Protein AF-A0A8S3TGJ4-F1 (afdb_monomer_lite)

Foldseek 3Di:
DDDDDDDDDDDDDDDDDPDDPVVVDDQAQEEEEDQLDPAEDPDDDPSHDYDYDPDDPVCPPPCPSVVVCVVVVGHYHYYPCLVVQLVVVCVVPVDSVCSNPVSDDDDDDPPPDDDDDDDDDDDDDDDDDDDDDDDDDDDDDDDDDDDDDDDDDDDDDDDDDDDPPPD

Secondary structure (DSSP, 8-state):
------PPP--------SS-HHHHS-GGGEEEE-TT-SSB-----TTSEEEE-----TT-STTHHHHHHHHTT-EEEB--HHHHHHHHHHHHH--HHHHHHHHS------------------------------------------------------------TT-

InterPro domains:
  IPR007356 tRNA (guanine(9)-N1)-methyltransferase, eukaryotic [PF27710] (14-109)
  IPR007356 tRNA (guanine(9)-N1)-methyltransferase, eukaryotic [PTHR13563] (11-136)
  IPR028564 tRNA methyltransferase TRM10-type domain [PS51675] (1-111)
  IPR038459 tRNA methyltransferase TRM10-type domain superfamily [G3DSA:3.40.1280.30] (2-108)

Radius of gyration: 30.1 Å; chains: 1; bounding box: 55×85×72 Å

Structure (mmCIF, N/CA/C/O backbone):
data_AF-A0A8S3TGJ4-F1
#
_entry.id   AF-A0A8S3TGJ4-F1
#
loop_
_atom_site.group_PDB
_atom_site.id
_atom_site.type_symbol
_atom_site.label_atom_id
_atom_site.label_alt_id
_atom_site.label_comp_id
_atom_site.label_asym_id
_atom_site.label_entity_id
_atom_site.label_seq_id
_atom_site.pdbx_PDB_ins_code
_atom_site.Cartn_x
_atom_site.Cartn_y
_atom_site.Cartn_z
_atom_site.occupancy
_atom_site.B_iso_or_equiv
_atom_site.auth_seq_id
_atom_site.auth_comp_id
_atom_site.auth_asym_id
_atom_site.auth_atom_id
_atom_site.pdbx_PDB_model_num
ATOM 1 N N . MET A 1 1 ? -15.922 10.538 -42.246 1.00 45.00 1 MET A N 1
ATOM 2 C CA . MET A 1 1 ? -14.935 10.759 -41.163 1.00 45.00 1 MET A CA 1
ATOM 3 C C . MET A 1 1 ? -15.402 9.984 -39.937 1.00 45.00 1 MET A C 1
ATOM 5 O O . MET A 1 1 ? -16.611 9.961 -39.729 1.00 45.00 1 MET A O 1
ATOM 9 N N . PRO A 1 2 ? -14.517 9.325 -39.171 1.00 43.41 2 PRO A N 1
ATOM 10 C CA . PRO A 1 2 ? -14.906 8.642 -37.937 1.00 43.41 2 PRO A CA 1
ATOM 11 C C . PRO A 1 2 ? -15.253 9.658 -36.839 1.00 43.41 2 PRO A C 1
ATOM 13 O O . PRO A 1 2 ? -14.596 10.691 -36.718 1.00 43.41 2 PRO A O 1
ATOM 16 N N . ALA A 1 3 ? -16.278 9.368 -36.036 1.00 56.47 3 ALA A N 1
ATOM 17 C CA . ALA A 1 3 ? -16.656 10.209 -34.904 1.00 56.47 3 ALA A CA 1
ATOM 18 C C . ALA A 1 3 ? -15.794 9.876 -33.675 1.00 56.47 3 ALA A C 1
ATOM 20 O O . ALA A 1 3 ? -15.756 8.731 -33.227 1.00 56.47 3 ALA A O 1
ATOM 21 N N . PHE A 1 4 ? -15.121 10.880 -33.109 1.00 56.12 4 PHE A N 1
ATOM 22 C CA . 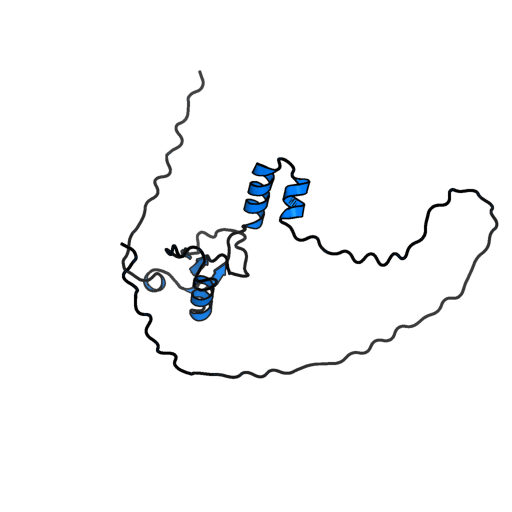PHE A 1 4 ? -14.356 10.720 -31.872 1.00 56.12 4 PHE A CA 1
ATOM 23 C C . PHE A 1 4 ? -15.314 10.632 -30.676 1.00 56.12 4 PHE A C 1
ATOM 25 O O . PHE A 1 4 ? -15.869 11.641 -30.235 1.00 56.12 4 PHE A O 1
ATOM 32 N N . SER A 1 5 ? -15.523 9.424 -30.149 1.00 61.59 5 SER A N 1
ATOM 33 C CA . SER A 1 5 ? -16.320 9.237 -28.935 1.00 61.59 5 SER A CA 1
ATOM 34 C C . SER A 1 5 ? -15.561 9.790 -27.726 1.00 61.59 5 SER A C 1
ATOM 36 O O . SER A 1 5 ? -14.469 9.321 -27.395 1.00 61.59 5 SER A O 1
ATOM 38 N N . LYS A 1 6 ? -16.123 10.809 -27.067 1.00 59.69 6 LYS A N 1
ATOM 39 C CA . LYS A 1 6 ? -15.558 11.370 -25.835 1.00 59.69 6 LYS A CA 1
ATOM 40 C C . LYS A 1 6 ? -15.698 10.340 -24.713 1.00 59.69 6 LYS A C 1
ATOM 42 O O . LYS A 1 6 ? -16.800 10.133 -24.209 1.00 59.69 6 LYS A O 1
ATOM 47 N N . LYS A 1 7 ? -14.584 9.727 -24.292 1.00 65.44 7 LYS A N 1
ATOM 48 C CA . LYS A 1 7 ? -14.545 8.948 -23.045 1.00 65.44 7 LYS A CA 1
ATOM 49 C C . LYS A 1 7 ? -15.033 9.839 -21.896 1.00 65.44 7 LYS A C 1
ATOM 51 O O . LYS A 1 7 ? -14.573 10.972 -21.756 1.00 65.44 7 LYS A O 1
ATOM 56 N N . LYS A 1 8 ? -15.979 9.334 -21.101 1.00 64.81 8 LYS A N 1
ATOM 57 C CA . LYS A 1 8 ? -16.495 10.024 -19.913 1.00 64.81 8 LYS A CA 1
ATOM 58 C C . LYS A 1 8 ? -15.338 10.182 -18.920 1.00 64.81 8 LYS A C 1
ATOM 60 O O . LYS A 1 8 ? -14.720 9.185 -18.561 1.00 64.81 8 LYS A O 1
ATOM 65 N N . GLY A 1 9 ? -15.020 11.418 -18.538 1.00 61.91 9 GLY A N 1
ATOM 66 C CA . GLY A 1 9 ? -13.944 11.692 -17.585 1.00 61.91 9 GLY A CA 1
ATOM 67 C C . GLY A 1 9 ? -14.236 11.043 -16.233 1.00 61.91 9 GLY A C 1
ATOM 68 O O . GLY A 1 9 ? -15.380 11.066 -15.773 1.00 61.91 9 GLY A O 1
ATOM 69 N N . MET A 1 10 ? -13.213 10.454 -15.616 1.00 60.06 10 MET A N 1
ATOM 70 C CA . MET A 1 10 ? -13.337 9.807 -14.313 1.00 60.06 10 MET A CA 1
ATOM 71 C C . MET A 1 10 ? -13.352 10.895 -13.236 1.00 60.06 10 MET A C 1
ATOM 73 O O . MET A 1 10 ? -12.330 11.508 -12.942 1.00 60.06 10 MET A O 1
ATOM 77 N N . SER A 1 11 ? -14.542 11.197 -12.718 1.00 67.56 11 SER A N 1
ATOM 78 C CA . SER A 1 11 ? -14.737 12.206 -11.678 1.00 67.56 11 SER A CA 1
ATOM 79 C C . SER A 1 11 ? -14.378 11.602 -10.325 1.00 67.56 11 SER A C 1
ATOM 81 O O . SER A 1 11 ? -15.226 10.976 -9.694 1.00 67.56 11 SER A O 1
ATOM 83 N N . MET A 1 12 ? -13.128 11.770 -9.897 1.00 70.81 12 MET A N 1
ATOM 84 C CA . MET A 1 12 ? -12.688 11.361 -8.564 1.00 70.81 12 MET A CA 1
ATOM 85 C C . MET A 1 12 ? -13.388 12.229 -7.511 1.00 70.81 12 MET A C 1
ATOM 87 O O . MET A 1 12 ? -13.122 13.424 -7.407 1.00 70.81 12 MET A O 1
ATOM 91 N N . VAL A 1 13 ? -14.314 11.628 -6.764 1.00 88.00 13 VAL A N 1
ATOM 92 C CA . VAL A 1 13 ? -14.874 12.227 -5.548 1.00 88.00 13 VAL A CA 1
ATOM 93 C C . VAL A 1 13 ? -13.881 11.962 -4.422 1.00 88.00 13 VAL A C 1
ATOM 95 O O . VAL A 1 13 ? -13.421 10.834 -4.269 1.00 88.00 13 VAL A O 1
ATOM 98 N N . VAL A 1 14 ? -13.539 13.000 -3.662 1.00 90.88 14 VAL A N 1
ATOM 99 C CA . VAL A 1 14 ? -12.647 12.908 -2.502 1.00 90.88 14 VAL A CA 1
ATOM 100 C C . VAL A 1 14 ? -13.437 13.338 -1.277 1.00 90.88 14 VAL A C 1
ATOM 102 O O . VAL A 1 14 ? -14.017 14.423 -1.272 1.00 90.88 14 VAL A O 1
ATOM 105 N N . ASN A 1 15 ? -13.456 12.481 -0.261 1.00 91.69 15 ASN A N 1
ATOM 106 C CA . ASN A 1 15 ? -14.026 12.782 1.045 1.00 91.69 15 ASN A CA 1
ATOM 107 C C . ASN A 1 15 ? -12.884 13.139 2.002 1.00 91.69 15 ASN A C 1
ATOM 109 O O . ASN A 1 15 ? -1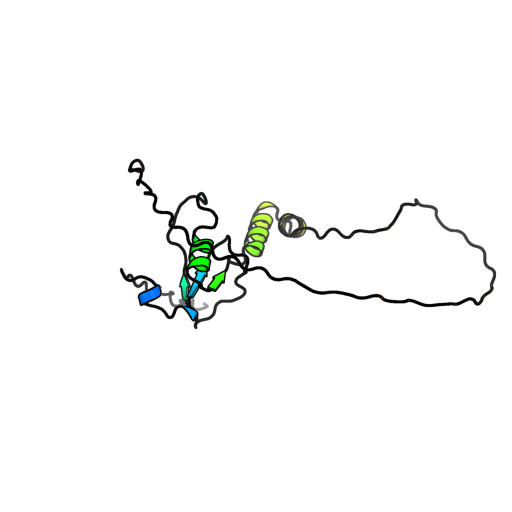1.812 12.539 1.933 1.00 91.69 15 ASN A O 1
ATOM 113 N N . PHE A 1 16 ? -13.125 14.098 2.889 1.00 94.56 16 PHE A N 1
ATOM 114 C CA . PHE A 1 16 ? -12.206 14.488 3.955 1.00 94.56 16 PHE A CA 1
ATOM 115 C C . PHE A 1 16 ? -12.932 14.308 5.289 1.00 94.56 16 PHE A C 1
ATOM 117 O O . PHE A 1 16 ? -14.105 14.669 5.392 1.00 94.56 16 PHE A O 1
ATOM 124 N N . THR A 1 17 ? -12.247 13.750 6.282 1.00 93.94 17 THR A N 1
ATOM 125 C CA . THR A 1 17 ? -12.753 13.547 7.644 1.00 93.94 17 THR A CA 1
ATOM 126 C C . THR A 1 17 ? -11.639 13.831 8.651 1.00 93.94 17 THR A C 1
ATOM 128 O O . THR A 1 17 ? -10.462 13.806 8.289 1.00 93.94 17 THR A O 1
ATOM 131 N N . GLU A 1 18 ? -12.021 14.131 9.890 1.00 95.44 18 GLU A N 1
ATOM 132 C CA . GLU A 1 18 ? -11.114 14.266 11.041 1.00 95.44 18 GLU A CA 1
ATOM 133 C C . GLU A 1 18 ? -11.114 12.997 11.921 1.00 95.44 18 GLU A C 1
ATOM 135 O O . GLU A 1 18 ? -10.282 12.885 12.818 1.00 95.44 18 GLU A O 1
ATOM 140 N N . ASN A 1 19 ? -12.020 12.045 11.647 1.00 94.44 19 ASN A N 1
ATOM 141 C CA . ASN A 1 19 ? -12.125 10.748 12.327 1.00 94.44 19 ASN A CA 1
ATOM 142 C C . ASN A 1 19 ? -10.888 9.872 12.061 1.00 94.44 19 ASN A C 1
ATOM 144 O O . ASN A 1 19 ? -10.284 9.947 10.983 1.00 94.44 19 ASN A O 1
ATOM 148 N N . ASP A 1 20 ? -10.571 8.966 12.988 1.00 91.81 20 ASP A N 1
ATOM 149 C CA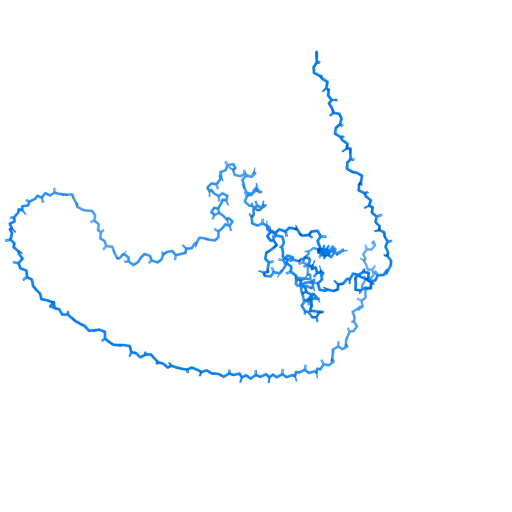 . ASP A 1 20 ? -9.607 7.893 12.715 1.00 91.81 20 ASP A CA 1
ATOM 150 C C . ASP A 1 20 ? -10.233 6.838 11.772 1.00 91.81 20 ASP A C 1
ATOM 152 O O . ASP A 1 20 ? -11.445 6.606 11.769 1.00 91.81 20 ASP A O 1
ATOM 156 N N . TYR A 1 21 ? -9.417 6.155 10.966 1.00 92.00 21 TYR A N 1
ATOM 157 C CA . TYR A 1 21 ? -9.883 5.077 10.089 1.00 92.00 21 TYR A CA 1
ATOM 158 C C . TYR A 1 21 ? -10.454 3.880 10.873 1.00 92.00 21 TYR A C 1
ATOM 160 O O . TYR A 1 21 ? -11.300 3.165 10.336 1.00 92.00 21 TYR A O 1
ATOM 168 N N . HIS A 1 22 ? -10.068 3.696 12.144 1.00 88.44 22 HIS A N 1
ATOM 169 C CA . HIS A 1 22 ? -10.699 2.733 13.065 1.00 88.44 22 HIS A CA 1
ATOM 170 C C . HIS A 1 22 ? -12.135 3.101 13.478 1.00 88.44 22 HIS A C 1
ATOM 172 O O . HIS A 1 22 ? -12.860 2.236 13.967 1.00 88.44 22 HIS A O 1
ATOM 178 N N . GLU A 1 23 ? -12.552 4.360 13.319 1.00 91.75 23 GLU A N 1
ATOM 179 C CA . GLU A 1 23 ? -13.908 4.827 13.658 1.00 91.75 23 GLU A CA 1
ATOM 180 C C . GLU A 1 23 ? -14.862 4.762 12.452 1.00 91.75 23 GLU A C 1
ATOM 182 O O . GLU A 1 23 ? -16.073 4.627 12.625 1.00 91.75 23 GLU A O 1
ATOM 187 N N . GLU A 1 24 ? -14.315 4.832 11.235 1.00 93.62 24 GLU A N 1
ATOM 188 C CA . GLU A 1 24 ? -15.067 4.878 9.973 1.00 93.62 24 GLU A CA 1
ATOM 189 C C . GLU A 1 24 ? -15.204 3.494 9.293 1.00 93.62 24 GLU A C 1
ATOM 191 O O . GLU A 1 24 ? -16.141 3.278 8.521 1.00 93.62 24 GLU A O 1
ATOM 196 N N . PHE A 1 25 ? -14.296 2.541 9.563 1.00 95.31 25 PHE A N 1
ATOM 197 C CA . PHE A 1 25 ? -14.212 1.264 8.836 1.00 95.31 25 PHE A CA 1
ATOM 198 C C . PHE A 1 25 ? -14.072 0.028 9.740 1.00 95.31 25 PHE A C 1
ATOM 200 O O . PHE A 1 25 ? -13.375 0.044 10.753 1.00 95.31 25 PHE A O 1
ATOM 207 N N . ASP A 1 26 ? -14.675 -1.096 9.326 1.00 95.25 26 ASP A N 1
ATOM 208 C CA . ASP A 1 26 ? -14.500 -2.386 10.006 1.00 95.25 26 ASP A CA 1
ATOM 209 C C . ASP A 1 26 ? -13.032 -2.834 9.927 1.00 95.25 26 ASP A C 1
ATOM 211 O O . ASP A 1 26 ? -12.543 -3.176 8.847 1.00 95.25 26 ASP A O 1
ATOM 215 N N . LYS A 1 27 ? -12.349 -2.901 11.074 1.00 94.12 27 LYS A N 1
ATOM 216 C CA . LYS A 1 27 ? -10.927 -3.268 11.193 1.00 94.12 27 LYS A CA 1
ATOM 217 C C . LYS A 1 27 ? -10.521 -4.508 10.381 1.00 94.12 27 LYS A C 1
ATOM 219 O O . LYS A 1 27 ? -9.468 -4.506 9.751 1.00 94.12 27 LYS A O 1
ATOM 224 N N . ASP A 1 28 ? -11.359 -5.544 10.359 1.00 95.56 28 ASP A N 1
ATOM 225 C CA . ASP A 1 28 ? -11.074 -6.810 9.666 1.00 95.56 28 ASP A CA 1
ATOM 226 C C . ASP A 1 28 ? -10.999 -6.666 8.129 1.00 95.56 28 ASP A C 1
ATOM 228 O O . ASP A 1 28 ? -10.444 -7.533 7.456 1.00 95.56 28 ASP A O 1
ATOM 232 N N . LYS A 1 29 ? -11.518 -5.562 7.568 1.00 96.50 29 LYS A N 1
ATOM 233 C CA . LYS A 1 29 ? -11.422 -5.199 6.140 1.00 96.50 29 LYS A CA 1
ATOM 234 C C . LYS A 1 29 ? -10.226 -4.294 5.827 1.00 96.50 29 LYS A C 1
ATOM 236 O O . LYS A 1 29 ? -9.973 -4.017 4.653 1.00 96.50 29 LYS A O 1
ATOM 241 N N . ILE A 1 30 ? -9.524 -3.786 6.842 1.00 96.88 30 ILE A N 1
ATOM 242 C CA . ILE A 1 30 ? -8.451 -2.803 6.669 1.00 96.88 30 ILE A CA 1
ATOM 243 C C . ILE A 1 30 ? -7.154 -3.504 6.261 1.00 96.88 30 ILE A C 1
ATOM 245 O O . ILE A 1 30 ? -6.660 -4.392 6.958 1.00 96.88 30 ILE A O 1
ATOM 249 N N . VAL A 1 31 ? -6.578 -3.057 5.143 1.00 97.31 31 VAL A N 1
ATOM 250 C CA . VAL A 1 31 ? -5.263 -3.474 4.648 1.00 97.31 31 VAL A CA 1
ATOM 251 C C . VAL A 1 31 ? -4.344 -2.256 4.618 1.00 97.31 31 VAL A C 1
ATOM 253 O O . VAL A 1 31 ? -4.489 -1.370 3.775 1.00 97.31 31 VAL A O 1
ATOM 256 N N . TYR A 1 32 ? -3.375 -2.205 5.530 1.00 96.94 32 TYR A N 1
ATOM 257 C CA . TYR A 1 32 ? -2.386 -1.131 5.558 1.00 96.94 32 TYR A CA 1
ATOM 258 C C . TYR A 1 32 ? -1.290 -1.388 4.515 1.00 96.94 32 TYR A C 1
ATOM 260 O O . TYR A 1 32 ? -0.597 -2.410 4.557 1.00 96.94 32 TYR A O 1
ATOM 268 N N . LEU A 1 33 ? -1.116 -0.459 3.575 1.00 95.94 33 LEU A N 1
ATOM 269 C CA . LEU A 1 33 ? -0.100 -0.553 2.532 1.00 95.94 33 LEU A CA 1
ATOM 270 C C . LEU A 1 33 ? 1.241 -0.004 3.033 1.00 95.94 33 LEU A C 1
ATOM 272 O O . LEU A 1 33 ? 1.357 1.165 3.405 1.00 95.94 33 LEU A O 1
ATOM 276 N N . SER A 1 34 ? 2.270 -0.852 3.043 1.00 94.25 34 SER A N 1
ATOM 277 C CA . SER A 1 34 ? 3.623 -0.500 3.486 1.00 94.25 34 SER A CA 1
ATOM 278 C C . SER A 1 34 ? 4.676 -1.307 2.727 1.00 94.25 34 SER A C 1
ATOM 280 O O . SER A 1 34 ? 4.588 -2.530 2.650 1.00 94.25 34 SER A O 1
ATOM 282 N N . GLY A 1 35 ? 5.694 -0.626 2.191 1.00 91.00 35 GLY A N 1
ATOM 283 C CA . GLY A 1 35 ? 6.783 -1.257 1.433 1.00 91.00 35 GLY A CA 1
ATOM 284 C C . GLY A 1 35 ? 7.681 -2.189 2.258 1.00 91.00 35 GLY A C 1
ATOM 285 O O . GLY A 1 35 ? 8.333 -3.053 1.687 1.00 91.00 35 GLY A O 1
ATOM 286 N N . ASP A 1 36 ? 7.682 -2.059 3.588 1.00 93.31 36 ASP A N 1
ATOM 287 C CA . ASP A 1 36 ? 8.420 -2.953 4.491 1.00 93.31 36 ASP A CA 1
ATOM 288 C C . ASP A 1 36 ? 7.659 -4.261 4.802 1.00 93.31 36 ASP A C 1
ATOM 290 O O . ASP A 1 36 ? 8.160 -5.108 5.540 1.00 93.31 36 ASP A O 1
ATOM 294 N N . SER A 1 37 ? 6.435 -4.434 4.285 1.00 95.75 37 SER A N 1
ATOM 295 C CA . SER A 1 37 ? 5.591 -5.594 4.587 1.00 95.75 37 SER A CA 1
ATOM 296 C C . SER A 1 37 ? 6.039 -6.860 3.835 1.00 95.75 37 SER A C 1
ATOM 298 O O . SER A 1 37 ? 6.250 -6.801 2.623 1.00 95.75 37 SER A O 1
ATOM 300 N N . PRO A 1 38 ? 6.120 -8.039 4.484 1.00 95.00 38 PRO A N 1
ATOM 301 C CA . PRO A 1 38 ? 6.523 -9.288 3.827 1.00 95.00 38 PRO A CA 1
ATOM 302 C C . PRO A 1 38 ? 5.445 -9.886 2.905 1.00 95.00 38 PRO A C 1
ATOM 304 O O . PRO A 1 38 ? 5.745 -10.794 2.132 1.00 95.00 38 PRO A O 1
ATOM 307 N N . ASN A 1 39 ? 4.201 -9.406 2.984 1.00 96.25 39 ASN A N 1
ATOM 308 C CA . ASN A 1 39 ? 3.092 -9.882 2.158 1.00 96.25 39 ASN A CA 1
ATOM 309 C C . ASN A 1 39 ? 3.010 -9.038 0.880 1.00 96.25 39 ASN A C 1
ATOM 311 O O . ASN A 1 39 ? 2.897 -7.818 0.979 1.00 96.25 39 ASN A O 1
ATOM 315 N N . VAL A 1 40 ? 2.997 -9.650 -0.304 1.00 94.81 40 VAL A N 1
ATOM 316 C CA . VAL A 1 40 ? 2.751 -8.927 -1.566 1.00 94.81 40 VAL A CA 1
ATOM 317 C C . VAL A 1 40 ? 1.248 -8.876 -1.845 1.00 94.81 40 VAL A C 1
ATOM 319 O O . VAL A 1 40 ? 0.555 -9.882 -1.707 1.00 94.81 40 VAL A O 1
ATOM 322 N N . LEU A 1 41 ? 0.738 -7.710 -2.241 1.00 94.50 41 LEU A N 1
ATOM 323 C CA . LEU A 1 41 ? -0.647 -7.536 -2.671 1.00 94.50 41 LEU A CA 1
ATOM 324 C C . LEU A 1 41 ? -0.828 -8.068 -4.102 1.00 94.50 41 LEU A C 1
ATOM 326 O O . LEU A 1 41 ? -0.356 -7.449 -5.055 1.00 94.50 41 LEU A O 1
ATOM 330 N N . GLU A 1 42 ? -1.504 -9.209 -4.246 1.00 91.00 42 GLU A N 1
ATOM 331 C CA . GLU A 1 42 ? -1.720 -9.856 -5.551 1.00 91.00 42 GLU A CA 1
ATOM 332 C C . GLU A 1 42 ? -2.873 -9.234 -6.362 1.00 91.00 42 GLU A C 1
ATOM 334 O O . GLU A 1 42 ? -2.763 -9.130 -7.583 1.00 91.00 42 GLU A O 1
ATOM 339 N N . ASP A 1 43 ? -3.957 -8.805 -5.704 1.00 91.81 43 ASP A N 1
ATOM 340 C CA . ASP A 1 43 ? -5.147 -8.217 -6.341 1.00 91.81 43 ASP A CA 1
ATOM 341 C C . ASP A 1 43 ? -5.864 -7.222 -5.400 1.00 91.81 43 ASP A C 1
ATOM 343 O O . ASP A 1 43 ? -5.600 -7.183 -4.193 1.00 91.81 43 ASP A O 1
ATOM 347 N N . LEU A 1 44 ? -6.776 -6.413 -5.948 1.00 92.69 44 LEU A N 1
ATOM 348 C CA . LEU A 1 44 ? -7.605 -5.452 -5.213 1.00 92.69 44 LEU A CA 1
ATOM 349 C C . LEU A 1 44 ? -9.046 -5.960 -5.076 1.00 92.69 44 LEU A C 1
ATOM 351 O O . LEU A 1 44 ? -9.690 -6.325 -6.056 1.00 92.69 44 LEU A O 1
ATOM 355 N N . SER A 1 45 ? -9.571 -5.933 -3.852 1.00 95.06 45 SER A N 1
ATOM 356 C CA . SER A 1 45 ? -10.936 -6.349 -3.521 1.00 95.06 45 SER A CA 1
ATOM 357 C C . SER A 1 45 ? -11.800 -5.141 -3.157 1.00 95.06 45 SER A C 1
ATOM 359 O O . SER A 1 45 ? -11.451 -4.386 -2.253 1.00 95.06 45 SER A O 1
ATOM 361 N N . ASP A 1 46 ? -12.956 -5.003 -3.812 1.00 94.81 46 ASP A N 1
ATOM 362 C CA . ASP A 1 46 ? -13.938 -3.937 -3.540 1.00 94.81 46 ASP A CA 1
ATOM 363 C C . ASP A 1 46 ? -14.530 -3.995 -2.109 1.00 94.81 46 ASP A C 1
ATOM 365 O O . ASP A 1 46 ? -15.111 -3.016 -1.644 1.00 94.81 46 ASP A O 1
ATOM 369 N N . ASP A 1 47 ? -14.376 -5.122 -1.400 1.00 96.12 47 ASP A N 1
ATOM 370 C CA . ASP A 1 47 ? -14.825 -5.312 -0.011 1.00 96.12 47 ASP A CA 1
ATOM 371 C C . ASP A 1 47 ? -13.792 -4.844 1.043 1.00 96.12 47 ASP A C 1
ATOM 373 O O . ASP A 1 47 ? -14.089 -4.868 2.240 1.00 96.12 47 ASP A O 1
ATOM 377 N N . HIS A 1 48 ? -12.583 -4.438 0.627 1.00 96.06 48 HIS A N 1
ATOM 378 C CA . HIS A 1 48 ? -11.469 -4.072 1.512 1.00 96.06 48 HIS A CA 1
ATOM 379 C C . HIS A 1 48 ? -11.153 -2.568 1.497 1.00 96.06 48 HIS A C 1
ATOM 381 O O . HIS A 1 48 ? -11.360 -1.865 0.509 1.00 96.06 48 HIS A O 1
ATOM 387 N N . VAL A 1 49 ? -10.591 -2.075 2.605 1.00 96.88 49 VAL A N 1
ATOM 388 C CA . VAL A 1 49 ? -10.198 -0.670 2.786 1.00 96.88 49 VAL A CA 1
ATOM 389 C C . VAL A 1 49 ? -8.675 -0.570 2.816 1.00 96.88 49 VAL A C 1
ATOM 391 O O . VAL A 1 49 ? -8.028 -0.996 3.771 1.00 96.88 49 VAL A O 1
ATOM 394 N N . TYR A 1 50 ? -8.097 0.002 1.762 1.00 96.56 50 TYR A N 1
ATOM 395 C CA . TYR A 1 50 ? -6.648 0.113 1.595 1.00 96.56 50 TYR A CA 1
ATOM 396 C C . TYR A 1 50 ? -6.129 1.452 2.131 1.00 96.56 50 TYR A C 1
ATOM 398 O O . TYR A 1 50 ? -6.422 2.509 1.569 1.00 96.56 50 TYR A O 1
ATOM 406 N N . ILE A 1 51 ? -5.341 1.411 3.207 1.00 95.94 51 ILE A N 1
ATOM 407 C CA . ILE A 1 51 ? -4.780 2.603 3.863 1.00 95.94 51 ILE A CA 1
ATOM 408 C C . ILE A 1 51 ? -3.369 2.875 3.337 1.00 95.94 51 ILE A C 1
ATOM 410 O O . ILE A 1 51 ? -2.539 1.972 3.273 1.00 95.94 51 ILE A O 1
ATOM 414 N N . ILE A 1 52 ? -3.085 4.133 2.992 1.00 94.00 52 ILE A N 1
ATOM 415 C CA . ILE A 1 52 ? -1.754 4.616 2.601 1.00 94.00 52 ILE A CA 1
ATOM 416 C C . ILE A 1 52 ? -1.316 5.661 3.628 1.00 94.00 52 ILE A C 1
ATOM 418 O O . ILE A 1 52 ? -2.043 6.620 3.883 1.00 94.00 52 ILE A O 1
ATOM 422 N N . GLY A 1 53 ? -0.123 5.496 4.204 1.00 90.31 53 GLY A N 1
ATOM 423 C CA . GLY A 1 53 ? 0.425 6.457 5.162 1.00 90.31 53 GLY A CA 1
ATOM 424 C C . GLY A 1 53 ? 0.697 7.820 4.518 1.00 90.31 53 GLY A C 1
ATOM 425 O O . GLY A 1 53 ? 1.498 7.920 3.593 1.00 90.31 53 GLY A O 1
ATOM 426 N N . GLY A 1 54 ? 0.071 8.881 5.034 1.00 89.25 54 GLY A N 1
ATOM 427 C CA . GLY A 1 54 ? 0.245 10.269 4.576 1.00 89.25 54 GLY A CA 1
ATOM 428 C C . GLY A 1 54 ? 1.561 10.932 5.012 1.00 89.25 54 GLY A C 1
ATOM 429 O O . GLY A 1 54 ? 1.564 12.116 5.337 1.00 89.25 54 GLY A O 1
ATOM 430 N N . LEU A 1 55 ? 2.658 10.172 5.073 1.00 88.25 55 LEU A N 1
ATOM 431 C CA . LEU A 1 55 ? 3.953 10.595 5.611 1.00 88.25 55 LEU A CA 1
ATOM 432 C C . LEU A 1 55 ? 4.987 10.778 4.489 1.00 88.25 55 LEU A C 1
ATOM 434 O O . LEU A 1 55 ? 5.092 9.949 3.589 1.00 88.25 55 LEU A O 1
ATOM 438 N N . VAL A 1 56 ? 5.787 11.845 4.573 1.00 87.50 56 VAL A N 1
ATOM 439 C CA . VAL A 1 56 ? 6.935 12.092 3.685 1.00 87.50 56 VAL A CA 1
ATOM 440 C C . VAL A 1 56 ? 8.187 12.253 4.544 1.00 87.50 56 VAL A C 1
ATOM 442 O O . VAL A 1 56 ? 8.538 13.351 4.961 1.00 87.50 56 VAL A O 1
ATOM 445 N N . ASP A 1 57 ? 8.845 11.134 4.835 1.00 88.00 57 ASP A N 1
ATOM 446 C CA . ASP A 1 57 ? 10.007 11.051 5.729 1.00 88.00 57 ASP A CA 1
ATOM 447 C C . ASP A 1 57 ? 11.338 10.808 4.993 1.00 88.00 57 ASP A C 1
ATOM 449 O O . ASP A 1 57 ? 12.382 10.711 5.630 1.00 88.00 57 ASP A O 1
ATOM 453 N N . HIS A 1 58 ? 11.320 10.663 3.665 1.00 88.06 58 HIS A N 1
ATOM 454 C CA . HIS A 1 58 ? 12.454 10.181 2.861 1.00 88.06 58 HIS A CA 1
ATOM 455 C C . HIS A 1 58 ? 12.975 8.777 3.254 1.00 88.06 58 HIS A C 1
ATOM 457 O O . HIS A 1 58 ? 14.147 8.468 3.034 1.00 88.06 58 HIS A O 1
ATOM 463 N N . ASN A 1 59 ? 12.103 7.901 3.772 1.00 81.12 59 ASN A N 1
ATOM 464 C CA . ASN A 1 59 ? 12.415 6.540 4.226 1.00 81.12 59 ASN A CA 1
ATOM 465 C C . ASN A 1 59 ? 13.463 6.493 5.364 1.00 81.12 59 ASN A C 1
ATOM 467 O O . ASN A 1 59 ? 14.353 5.634 5.388 1.00 81.12 59 ASN A O 1
ATOM 471 N N . GLN A 1 60 ? 13.362 7.454 6.289 1.00 89.50 60 GLN A N 1
ATOM 472 C CA . GLN A 1 60 ? 14.122 7.521 7.540 1.00 89.50 60 GLN A CA 1
ATOM 473 C C . GLN A 1 60 ? 13.541 6.570 8.599 1.00 89.50 60 GLN A C 1
ATOM 475 O O . GLN A 1 60 ? 14.299 5.908 9.309 1.00 89.50 60 GLN A O 1
ATOM 480 N N . TYR A 1 61 ? 12.213 6.445 8.672 1.00 85.62 61 TYR A N 1
ATOM 481 C CA . TYR A 1 61 ? 11.487 5.648 9.665 1.00 85.62 61 TYR A CA 1
ATOM 482 C C . TYR A 1 61 ? 11.050 4.287 9.103 1.00 85.62 61 TYR A C 1
ATOM 484 O O . TYR A 1 61 ? 9.875 3.912 9.147 1.00 85.62 61 TYR A O 1
ATOM 492 N N . LYS A 1 62 ? 12.021 3.538 8.567 1.00 87.56 62 LYS A N 1
ATOM 493 C CA . LYS A 1 62 ? 11.804 2.210 7.968 1.00 87.56 62 LYS A CA 1
ATOM 494 C C . LYS A 1 62 ? 11.004 1.296 8.890 1.00 87.56 62 LYS A C 1
ATOM 496 O O . LYS A 1 62 ? 11.339 1.149 10.065 1.00 87.56 62 LYS A O 1
ATOM 501 N N . GLY A 1 63 ? 9.968 0.663 8.354 1.00 90.25 63 GLY A N 1
ATOM 502 C CA . GLY A 1 63 ? 9.114 -0.259 9.091 1.00 90.25 63 GLY A CA 1
ATOM 503 C C . GLY A 1 63 ? 8.066 0.390 9.998 1.00 90.25 63 GLY A C 1
ATOM 504 O O . GLY A 1 63 ? 7.195 -0.344 10.447 1.00 90.25 63 GLY A O 1
ATOM 505 N N . MET A 1 64 ? 8.058 1.711 10.233 1.00 92.06 64 MET A N 1
ATOM 506 C CA . MET A 1 64 ? 7.107 2.365 11.158 1.00 92.06 64 MET A CA 1
ATOM 507 C C . MET A 1 64 ? 5.640 2.042 10.822 1.00 92.06 64 MET A C 1
ATOM 509 O O . MET A 1 64 ? 4.884 1.605 11.686 1.00 92.06 64 MET A O 1
ATOM 513 N N . CYS A 1 65 ? 5.238 2.198 9.556 1.00 91.44 65 CYS A N 1
ATOM 514 C CA . CYS A 1 65 ? 3.871 1.888 9.117 1.00 91.44 65 CYS A CA 1
ATOM 515 C C . CYS A 1 65 ? 3.545 0.385 9.197 1.00 91.44 65 CYS A C 1
ATOM 517 O O . CYS A 1 65 ? 2.411 0.013 9.490 1.00 91.44 65 CYS A O 1
ATOM 519 N N . HIS A 1 66 ? 4.529 -0.488 8.957 1.00 95.69 66 HIS A N 1
ATOM 520 C CA . HIS A 1 66 ? 4.346 -1.935 9.071 1.00 95.69 66 HIS A CA 1
ATOM 521 C C . HIS A 1 66 ? 4.211 -2.369 10.540 1.00 95.69 66 HIS A C 1
ATOM 523 O O . HIS A 1 66 ? 3.313 -3.150 10.854 1.00 95.69 66 HIS A O 1
ATOM 529 N N . GLN A 1 67 ? 5.048 -1.834 11.434 1.00 96.31 67 GLN A N 1
ATOM 530 C CA . GLN A 1 67 ? 4.993 -2.069 12.879 1.00 96.31 67 GLN A CA 1
ATOM 531 C C . GLN A 1 67 ? 3.652 -1.615 13.453 1.00 96.31 67 GLN A C 1
ATOM 533 O O . GLN A 1 67 ? 2.994 -2.414 14.109 1.00 96.31 67 GLN A O 1
ATOM 538 N N . LEU A 1 68 ? 3.188 -0.408 13.106 1.00 93.88 68 LEU A N 1
ATOM 539 C CA . LEU A 1 68 ? 1.872 0.099 13.509 1.00 93.88 68 LEU A CA 1
ATOM 540 C C . LEU A 1 68 ? 0.739 -0.873 13.134 1.00 93.88 68 LEU A C 1
ATOM 542 O O . LEU A 1 68 ? -0.106 -1.191 13.968 1.00 93.88 68 LEU A O 1
ATOM 546 N N . ALA A 1 69 ? 0.745 -1.393 11.902 1.00 95.00 69 ALA A N 1
ATOM 547 C CA . ALA A 1 69 ? -0.254 -2.360 11.452 1.00 95.00 69 ALA A CA 1
ATOM 548 C C . ALA A 1 69 ? -0.163 -3.709 12.193 1.00 95.00 69 ALA A C 1
ATOM 550 O O . ALA A 1 69 ? -1.197 -4.295 12.512 1.00 95.00 69 ALA A O 1
ATOM 551 N N . VAL A 1 70 ? 1.046 -4.189 12.509 1.00 96.50 70 VAL A N 1
ATOM 552 C CA . VAL A 1 70 ? 1.263 -5.430 13.280 1.00 96.50 70 VAL A CA 1
ATOM 553 C C . VAL A 1 70 ? 0.830 -5.272 14.738 1.00 96.50 70 VAL A C 1
ATOM 555 O O . VAL A 1 70 ? 0.097 -6.116 15.246 1.00 96.50 70 VAL A O 1
ATOM 558 N N . GLU A 1 71 ? 1.233 -4.189 15.406 1.00 96.25 71 G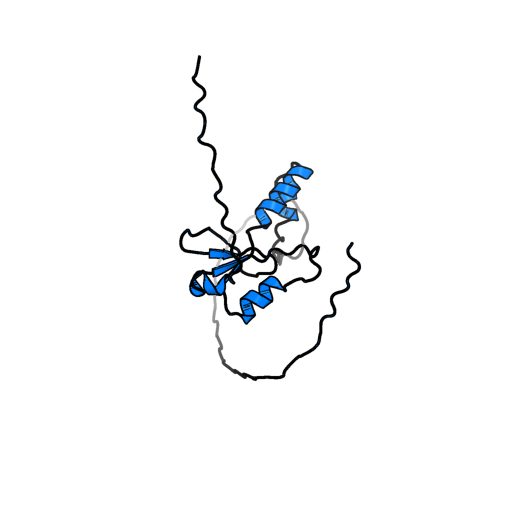LU A N 1
ATOM 559 C CA . GLU A 1 71 ? 0.896 -3.900 16.808 1.00 96.25 71 GLU A CA 1
ATOM 560 C C . GLU A 1 71 ? -0.608 -3.699 17.005 1.00 96.25 71 GLU A C 1
ATOM 562 O O . GLU A 1 71 ? -1.186 -4.196 17.972 1.00 96.25 71 GLU A O 1
ATOM 567 N N . GLN A 1 72 ? -1.265 -3.027 16.057 1.00 93.50 72 GLN A N 1
ATOM 568 C CA . GLN A 1 72 ? -2.719 -2.891 16.051 1.00 93.50 72 GLN A CA 1
ATOM 569 C C . GLN A 1 72 ? -3.433 -4.165 15.575 1.00 93.50 72 GLN A C 1
ATOM 571 O O . GLN A 1 72 ? -4.647 -4.270 15.746 1.00 93.50 72 GLN A O 1
ATOM 576 N N . GLY A 1 73 ? -2.728 -5.151 15.010 1.00 94.69 73 GLY A N 1
ATOM 577 C CA . GLY A 1 73 ? -3.307 -6.394 14.497 1.00 94.69 73 GLY A CA 1
ATOM 578 C C . GLY A 1 73 ? -4.262 -6.165 13.323 1.00 94.69 73 GLY A C 1
ATOM 579 O O . GLY A 1 73 ? -5.408 -6.612 13.376 1.00 94.69 73 GLY A O 1
ATOM 580 N N . MET A 1 74 ? -3.812 -5.416 12.316 1.00 95.50 74 MET A N 1
ATOM 581 C CA . MET A 1 74 ? -4.478 -5.204 11.025 1.00 95.50 74 MET A CA 1
ATOM 582 C C . MET A 1 74 ? -3.797 -6.023 9.923 1.00 95.50 74 MET A C 1
ATOM 584 O O . MET A 1 74 ? -2.614 -6.357 10.025 1.00 95.50 74 MET A O 1
ATOM 588 N N . SER A 1 75 ? -4.515 -6.294 8.831 1.00 97.12 75 SER A N 1
ATOM 589 C CA . SER A 1 75 ? -3.891 -6.848 7.626 1.00 97.12 75 SER A CA 1
ATOM 590 C C . SER A 1 75 ? -2.939 -5.822 7.004 1.00 97.12 75 SER A C 1
ATOM 592 O O . SER A 1 75 ? -3.178 -4.615 7.054 1.00 97.12 75 SER A O 1
ATOM 594 N N . HIS A 1 76 ? -1.849 -6.289 6.398 1.00 97.75 76 HIS A N 1
ATOM 595 C CA . HIS A 1 76 ? -0.840 -5.426 5.783 1.00 97.75 76 HIS A CA 1
ATOM 596 C C . HIS A 1 76 ? -0.225 -6.072 4.537 1.00 97.75 76 HIS A C 1
ATOM 598 O O . HIS A 1 76 ? -0.070 -7.298 4.488 1.00 97.75 76 HIS A O 1
ATOM 604 N N . ALA A 1 77 ? 0.156 -5.253 3.554 1.00 97.25 77 ALA A N 1
ATOM 605 C CA . ALA A 1 77 ? 0.836 -5.707 2.340 1.00 97.25 77 ALA A CA 1
ATOM 606 C C . ALA A 1 77 ? 1.714 -4.615 1.703 1.00 97.25 77 ALA A C 1
ATOM 608 O O . ALA A 1 77 ? 1.463 -3.421 1.870 1.00 97.25 77 ALA A O 1
ATOM 609 N N . GLN A 1 78 ? 2.716 -5.029 0.928 1.00 94.94 78 GLN A N 1
ATOM 610 C CA . GLN A 1 78 ? 3.432 -4.178 -0.020 1.00 94.94 78 GLN A CA 1
ATOM 611 C C . GLN A 1 78 ? 2.800 -4.287 -1.415 1.00 94.94 78 GLN A C 1
ATOM 613 O O . GLN A 1 78 ? 2.165 -5.288 -1.751 1.00 94.94 78 GLN A O 1
ATOM 618 N N . LEU A 1 79 ? 2.995 -3.269 -2.252 1.00 91.19 79 LEU A N 1
ATOM 619 C CA . LEU A 1 79 ? 2.633 -3.346 -3.670 1.00 91.19 79 LEU A CA 1
ATOM 620 C C . LEU A 1 79 ? 3.614 -4.269 -4.428 1.00 91.19 79 LEU A C 1
ATOM 622 O O . LEU A 1 79 ? 4.760 -4.400 -3.998 1.00 91.19 79 LEU A O 1
ATOM 626 N N . PRO A 1 80 ? 3.220 -4.878 -5.563 1.00 85.38 80 PRO A N 1
ATOM 627 C CA . PRO A 1 80 ? 4.099 -5.729 -6.375 1.00 85.38 80 PRO A CA 1
ATOM 628 C C . PRO A 1 80 ? 5.144 -4.897 -7.150 1.00 85.38 80 PRO A C 1
ATOM 630 O O . PRO A 1 80 ? 5.009 -4.633 -8.349 1.00 85.38 80 PRO A O 1
ATOM 633 N N . ILE A 1 81 ? 6.185 -4.449 -6.441 1.00 79.75 81 ILE A N 1
ATOM 634 C CA . ILE A 1 81 ? 7.200 -3.498 -6.926 1.00 79.75 81 ILE A CA 1
ATOM 635 C C . ILE A 1 81 ? 8.144 -4.118 -7.973 1.00 79.75 81 ILE A C 1
ATOM 637 O O . ILE A 1 81 ? 8.521 -3.420 -8.914 1.00 79.75 81 ILE A O 1
ATOM 641 N N . ASP A 1 82 ? 8.447 -5.419 -7.899 1.00 79.44 82 ASP A N 1
ATOM 642 C CA . ASP A 1 82 ? 9.354 -6.138 -8.815 1.00 79.44 82 ASP A CA 1
ATOM 643 C C . ASP A 1 82 ? 9.078 -5.846 -10.302 1.00 79.44 82 ASP A C 1
ATOM 645 O O . ASP A 1 82 ? 9.990 -5.606 -11.096 1.00 79.44 82 ASP A O 1
ATOM 649 N N . ILE A 1 83 ? 7.798 -5.830 -10.692 1.00 78.44 83 ILE A N 1
ATOM 650 C CA . ILE A 1 83 ? 7.370 -5.583 -12.077 1.00 78.44 83 ILE A CA 1
ATOM 651 C C . ILE A 1 83 ? 7.693 -4.139 -12.490 1.00 78.44 83 ILE A C 1
ATOM 653 O O . ILE A 1 83 ? 8.115 -3.893 -13.621 1.00 78.44 83 ILE A O 1
ATOM 657 N N . PHE A 1 84 ? 7.526 -3.182 -11.576 1.00 82.12 84 PHE A N 1
ATOM 658 C CA . PHE A 1 84 ? 7.849 -1.776 -11.804 1.00 82.12 84 PHE A CA 1
ATOM 659 C C . PHE A 1 84 ? 9.365 -1.556 -11.912 1.00 82.12 84 PHE A C 1
ATOM 661 O O . PHE A 1 84 ? 9.802 -0.838 -12.811 1.00 82.12 84 PHE A O 1
ATOM 668 N N . GLU A 1 85 ? 10.176 -2.231 -11.092 1.00 86.25 85 GLU A N 1
ATOM 669 C CA . GLU A 1 85 ? 11.641 -2.176 -11.198 1.00 86.25 85 GLU A CA 1
ATOM 670 C C . GLU A 1 85 ? 12.160 -2.790 -12.505 1.00 86.25 85 GLU A C 1
ATOM 672 O O . GLU A 1 85 ? 12.991 -2.177 -13.181 1.00 86.25 85 GLU A O 1
ATOM 677 N N . ILE A 1 86 ? 11.618 -3.937 -12.937 1.00 88.19 86 ILE A N 1
ATOM 678 C CA . ILE A 1 86 ? 11.950 -4.541 -14.242 1.00 88.19 86 ILE A CA 1
ATOM 679 C C . ILE A 1 86 ? 11.603 -3.574 -15.385 1.00 88.19 86 ILE A C 1
ATOM 681 O O . ILE A 1 86 ? 12.383 -3.428 -16.330 1.00 88.19 86 ILE A O 1
ATOM 685 N N . LEU A 1 87 ? 10.463 -2.877 -15.303 1.00 87.06 87 LEU A N 1
ATOM 686 C CA . LEU A 1 87 ? 10.053 -1.880 -16.296 1.00 87.06 87 LEU A CA 1
ATOM 687 C C . LEU A 1 87 ? 10.937 -0.622 -16.276 1.00 87.06 87 LEU A C 1
ATOM 689 O O . LEU A 1 87 ? 11.283 -0.120 -17.350 1.00 87.06 87 LEU A O 1
ATOM 693 N N . LEU A 1 88 ? 11.361 -0.141 -15.100 1.00 89.31 88 LEU A N 1
ATOM 694 C CA . LEU A 1 88 ? 12.351 0.937 -14.980 1.00 89.31 88 LEU A CA 1
ATOM 695 C C . LEU A 1 88 ? 13.673 0.528 -15.631 1.00 89.31 88 LEU A C 1
ATOM 697 O O . LEU A 1 88 ? 14.182 1.251 -16.491 1.00 89.31 88 LEU A O 1
ATOM 701 N N . LYS A 1 89 ? 14.197 -0.655 -15.295 1.00 90.75 89 LYS A N 1
ATOM 702 C CA . LYS A 1 89 ? 15.474 -1.132 -15.835 1.00 90.75 89 LYS A CA 1
ATOM 703 C C . LYS A 1 89 ? 15.414 -1.386 -17.339 1.00 90.75 89 LYS A C 1
ATOM 705 O O . LYS A 1 89 ? 16.368 -1.066 -18.053 1.00 90.75 89 LYS A O 1
ATOM 710 N N . TYR A 1 90 ? 14.272 -1.843 -17.851 1.00 92.38 90 TYR A N 1
ATOM 711 C CA . TYR A 1 90 ? 14.045 -1.940 -19.292 1.00 92.38 90 TYR A CA 1
ATOM 712 C C . TYR A 1 90 ? 13.969 -0.558 -19.952 1.00 92.38 90 TYR A C 1
ATOM 714 O O . TYR A 1 90 ? 14.437 -0.380 -21.079 1.00 92.38 90 TYR A O 1
ATOM 722 N N . SER A 1 91 ? 13.441 0.454 -19.255 1.00 94.44 91 SER A N 1
ATOM 723 C CA . SER A 1 91 ? 13.428 1.831 -19.754 1.00 94.44 91 SER A CA 1
ATOM 724 C C . SER A 1 91 ? 14.843 2.400 -19.944 1.00 94.44 91 SER A C 1
ATOM 726 O O . SER A 1 91 ? 15.056 3.122 -20.920 1.00 94.44 91 SER A O 1
ATOM 728 N N . GLU A 1 92 ? 15.805 2.010 -19.103 1.00 93.62 92 GLU A N 1
ATOM 729 C CA . GLU A 1 92 ? 17.223 2.378 -19.216 1.00 93.62 92 GLU A CA 1
ATOM 730 C C . GLU A 1 92 ? 17.963 1.551 -20.279 1.00 93.62 92 GLU A C 1
ATOM 732 O O . GLU A 1 92 ? 18.540 2.101 -21.215 1.00 93.62 92 GLU A O 1
ATOM 737 N N . THR A 1 93 ? 17.950 0.221 -20.135 1.00 93.81 93 THR A N 1
ATOM 738 C CA . THR A 1 93 ? 18.828 -0.702 -20.879 1.00 93.81 93 THR A CA 1
ATOM 739 C C . THR A 1 93 ? 18.326 -1.037 -22.282 1.00 93.81 93 THR A C 1
ATOM 741 O O . THR A 1 93 ? 19.121 -1.370 -23.157 1.00 93.81 93 THR A O 1
ATOM 744 N N . LYS A 1 94 ? 17.002 -0.994 -22.489 1.00 95.12 94 LYS A N 1
ATOM 745 C CA . LYS A 1 94 ? 16.283 -1.590 -23.632 1.00 95.12 94 LYS A CA 1
ATOM 746 C C . LYS A 1 94 ? 16.507 -3.099 -23.827 1.00 95.12 94 LYS A C 1
ATOM 748 O O . LYS A 1 94 ? 16.082 -3.633 -24.852 1.00 95.12 94 LYS A O 1
ATOM 753 N N . ASP A 1 95 ? 17.084 -3.801 -22.848 1.00 93.50 95 ASP A N 1
ATOM 754 C CA . ASP A 1 95 ? 17.274 -5.254 -22.870 1.00 93.50 95 ASP A CA 1
ATOM 755 C C . ASP A 1 95 ? 16.442 -5.918 -21.761 1.00 93.50 95 ASP A C 1
ATOM 757 O O . ASP A 1 95 ? 16.677 -5.730 -20.565 1.00 93.50 95 ASP A O 1
ATOM 761 N N . TRP A 1 96 ? 15.448 -6.711 -22.167 1.00 88.31 96 TRP A N 1
ATOM 762 C CA . TRP A 1 96 ? 14.594 -7.473 -21.255 1.00 88.31 96 TRP A CA 1
ATOM 763 C C . TRP A 1 96 ? 15.362 -8.521 -20.450 1.00 88.31 96 TRP A C 1
ATOM 765 O O . TRP A 1 96 ? 15.012 -8.767 -19.299 1.00 88.31 96 TRP A O 1
ATOM 775 N N . LYS A 1 97 ? 16.400 -9.133 -21.032 1.00 89.94 97 LYS A N 1
ATOM 776 C CA . LYS A 1 97 ? 17.202 -10.164 -20.373 1.00 89.94 97 LYS A CA 1
ATOM 777 C C . LYS A 1 97 ? 17.994 -9.550 -19.225 1.00 89.94 97 LYS A C 1
ATOM 779 O O . LYS A 1 97 ? 17.898 -10.038 -18.104 1.00 89.94 97 LYS A O 1
ATOM 784 N N . GLU A 1 98 ? 18.724 -8.471 -19.500 1.00 92.12 98 GLU A N 1
ATOM 785 C CA . GLU A 1 98 ? 19.498 -7.751 -18.482 1.00 92.12 98 GLU A CA 1
ATOM 786 C C . GLU A 1 98 ? 18.580 -7.205 -17.381 1.00 92.12 98 GLU A C 1
ATOM 788 O O . GLU A 1 98 ? 18.819 -7.432 -16.197 1.00 92.12 98 GLU A O 1
ATOM 793 N N . SER A 1 99 ? 17.464 -6.579 -17.766 1.00 90.88 99 SER A N 1
ATOM 794 C CA . SER A 1 99 ? 16.485 -6.033 -16.818 1.00 90.88 99 SER A CA 1
ATOM 795 C C . SER A 1 99 ? 15.951 -7.105 -15.864 1.00 90.88 99 SER A C 1
ATOM 797 O O . SER A 1 99 ? 16.037 -6.946 -14.648 1.00 90.88 99 SER A O 1
ATOM 799 N N . PHE A 1 100 ? 15.489 -8.236 -16.402 1.00 90.25 100 PHE A N 1
ATOM 800 C CA . PHE A 1 100 ? 14.930 -9.344 -15.625 1.00 90.25 100 PHE A CA 1
ATOM 801 C C . PHE A 1 100 ? 15.969 -10.002 -14.699 1.00 90.25 100 PHE A C 1
ATOM 803 O O . PHE A 1 100 ? 15.678 -10.228 -13.527 1.00 90.25 100 PHE A O 1
ATOM 810 N N . PHE A 1 101 ? 17.193 -10.255 -15.183 1.00 90.06 101 PHE A N 1
ATOM 811 C CA . PHE A 1 101 ? 18.268 -10.860 -14.377 1.00 90.06 101 PHE A CA 1
ATOM 812 C C . PHE A 1 101 ? 18.957 -9.904 -13.393 1.00 90.06 101 PHE A C 1
ATOM 814 O O . PHE A 1 101 ? 19.716 -10.380 -12.545 1.00 90.06 101 PHE A O 1
ATOM 821 N N . SER A 1 102 ? 18.722 -8.593 -13.504 1.00 87.31 102 SER A N 1
ATOM 822 C CA . SER A 1 102 ? 19.238 -7.591 -12.561 1.00 87.31 102 SER A CA 1
ATOM 823 C C . SER A 1 102 ? 18.320 -7.359 -11.356 1.00 87.31 102 SER A C 1
ATOM 825 O O . SER A 1 102 ? 18.826 -7.090 -10.271 1.00 87.31 102 SER A O 1
ATOM 827 N N . VAL A 1 103 ? 17.000 -7.501 -11.535 1.00 88.75 103 VAL A N 1
ATOM 828 C CA . VAL A 1 103 ? 16.000 -7.347 -10.462 1.00 88.75 103 VAL A CA 1
ATOM 829 C C . VAL A 1 103 ? 15.718 -8.685 -9.772 1.00 88.75 103 VAL A C 1
ATOM 831 O O . VAL A 1 103 ? 15.725 -8.758 -8.547 1.00 88.75 103 VAL A O 1
ATOM 834 N N . ILE A 1 104 ? 15.508 -9.770 -10.529 1.00 86.81 104 ILE A N 1
ATOM 835 C CA . ILE A 1 104 ? 15.125 -11.064 -9.943 1.00 86.81 104 ILE A CA 1
ATOM 836 C C . ILE A 1 104 ? 16.371 -11.828 -9.456 1.00 86.81 104 ILE A C 1
ATOM 838 O O . ILE A 1 104 ? 17.250 -12.141 -10.268 1.00 86.81 104 ILE A O 1
ATOM 842 N N . PRO A 1 105 ? 16.452 -12.215 -8.163 1.00 80.19 105 PRO A N 1
ATOM 843 C CA . PRO A 1 105 ? 17.606 -12.926 -7.622 1.00 80.19 105 PRO A CA 1
ATOM 844 C C . PRO A 1 105 ? 17.881 -14.261 -8.327 1.00 80.19 105 PRO A C 1
ATOM 846 O O . PRO A 1 105 ? 17.035 -15.158 -8.386 1.00 80.19 105 PRO A O 1
ATOM 849 N N . GLN A 1 106 ? 19.108 -1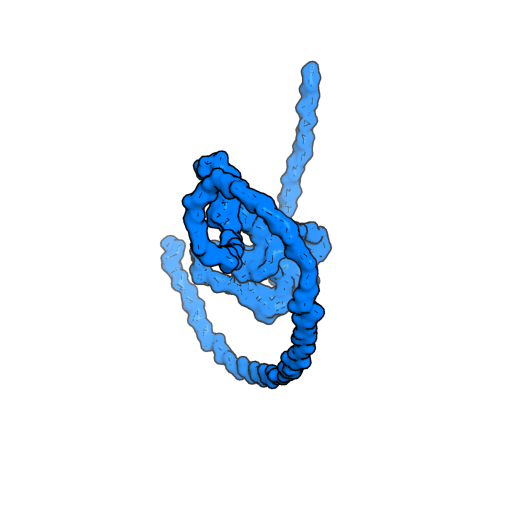4.435 -8.818 1.00 77.31 106 GLN A N 1
ATOM 850 C CA . GLN A 1 106 ? 19.515 -15.665 -9.496 1.00 77.31 106 GLN A CA 1
ATOM 851 C C . GLN A 1 106 ? 19.612 -16.833 -8.503 1.00 77.31 106 GLN A C 1
ATOM 853 O O . GLN A 1 106 ? 20.502 -16.884 -7.651 1.00 77.31 106 GLN A O 1
ATOM 858 N N . ARG A 1 107 ? 18.713 -17.820 -8.630 1.00 77.12 107 ARG A N 1
ATOM 859 C CA . ARG A 1 107 ? 18.767 -19.058 -7.838 1.00 77.12 107 ARG A CA 1
ATOM 860 C C . ARG A 1 107 ? 20.060 -19.819 -8.149 1.00 77.12 107 ARG A C 1
ATOM 862 O O . ARG A 1 107 ? 20.222 -20.355 -9.242 1.00 77.12 107 ARG A O 1
ATOM 869 N N . LYS A 1 108 ? 20.950 -19.921 -7.157 1.00 73.00 108 LYS A N 1
ATOM 870 C CA . LYS A 1 108 ? 22.201 -20.687 -7.243 1.00 73.00 108 LYS A CA 1
ATOM 871 C C . LYS A 1 108 ? 21.916 -22.181 -7.431 1.00 73.00 108 LYS A C 1
ATOM 873 O O . LYS A 1 108 ? 21.688 -22.900 -6.460 1.00 73.00 108 LYS A O 1
ATOM 878 N N . VAL A 1 109 ? 21.964 -22.654 -8.674 1.00 67.06 109 VAL A N 1
ATOM 879 C CA . VAL A 1 109 ? 21.987 -24.090 -8.973 1.00 67.06 109 VAL A CA 1
ATOM 880 C C . VAL A 1 109 ? 23.367 -24.623 -8.595 1.00 67.06 109 VAL A C 1
ATOM 882 O O . VAL A 1 109 ? 24.379 -24.213 -9.164 1.00 67.06 109 VAL A O 1
ATOM 885 N N . VAL A 1 110 ? 23.426 -25.506 -7.598 1.00 65.44 110 VAL A N 1
ATOM 886 C CA . VAL A 1 110 ? 24.671 -26.179 -7.211 1.00 65.44 110 VAL A CA 1
ATOM 887 C C . VAL A 1 110 ? 24.888 -27.352 -8.162 1.00 65.44 110 VAL A C 1
ATOM 889 O O . VAL A 1 110 ? 24.479 -28.480 -7.894 1.00 65.44 110 VAL A O 1
ATOM 892 N N . ASN A 1 111 ? 25.514 -27.065 -9.302 1.00 55.88 111 ASN A N 1
ATOM 893 C CA . ASN A 1 111 ? 25.993 -28.094 -10.214 1.00 55.88 111 ASN A CA 1
ATOM 894 C C . ASN A 1 111 ? 27.172 -28.825 -9.554 1.00 55.88 111 ASN A C 1
ATOM 896 O O . ASN A 1 111 ? 28.314 -28.378 -9.650 1.00 55.88 111 ASN A O 1
ATOM 900 N N . ASN A 1 112 ? 26.893 -29.957 -8.901 1.00 53.31 112 ASN A N 1
ATOM 901 C CA . ASN A 1 112 ? 27.910 -30.939 -8.517 1.00 53.31 112 ASN A CA 1
ATOM 902 C C . ASN A 1 112 ? 28.407 -31.665 -9.777 1.00 53.31 112 ASN A C 1
ATOM 904 O O . ASN A 1 112 ? 28.086 -32.825 -10.023 1.00 53.31 112 ASN A O 1
ATOM 908 N N . THR A 1 113 ? 29.152 -30.936 -10.601 1.00 48.44 113 THR A N 1
ATOM 909 C CA . THR A 1 113 ? 29.864 -31.441 -11.772 1.00 48.44 113 THR A CA 1
ATOM 910 C C . THR A 1 113 ? 31.320 -31.041 -11.623 1.00 48.44 113 THR A C 1
ATOM 912 O O . THR A 1 113 ? 31.711 -29.933 -12.003 1.00 48.44 113 THR A O 1
ATOM 915 N N . ASP A 1 114 ? 32.108 -31.935 -11.030 1.00 48.44 114 ASP A N 1
ATOM 916 C CA . ASP A 1 114 ? 33.560 -31.844 -11.094 1.00 48.44 114 ASP A CA 1
ATOM 917 C C . ASP A 1 114 ? 34.033 -31.858 -12.556 1.00 48.44 114 ASP A C 1
ATOM 919 O O . ASP A 1 114 ? 33.330 -32.293 -13.472 1.00 48.44 114 ASP A O 1
ATOM 923 N N . LYS A 1 115 ? 35.218 -31.293 -12.779 1.00 41.94 115 LYS A N 1
ATOM 924 C CA . LYS A 1 115 ? 35.767 -31.056 -14.117 1.00 41.94 115 LYS A CA 1
ATOM 925 C C . LYS A 1 115 ? 36.120 -32.370 -14.810 1.00 41.94 115 LYS A C 1
ATOM 927 O O . LYS A 1 115 ? 36.736 -33.219 -14.180 1.00 41.94 115 LYS A O 1
ATOM 932 N N . GLU A 1 116 ? 35.968 -32.404 -16.132 1.00 37.00 116 GLU A N 1
ATOM 933 C CA . GLU A 1 116 ? 37.104 -32.741 -17.001 1.00 37.00 116 GLU A CA 1
ATOM 934 C C . GLU A 1 116 ? 36.945 -32.148 -18.414 1.00 37.00 116 GLU A C 1
ATOM 936 O O . GLU A 1 116 ? 35.884 -31.628 -18.767 1.00 37.00 116 GLU A O 1
ATOM 941 N N . GLU A 1 117 ? 38.044 -32.110 -19.173 1.00 37.50 117 GLU A N 1
ATOM 942 C CA . GLU A 1 117 ? 38.169 -31.361 -20.433 1.00 37.50 117 GLU A CA 1
ATOM 943 C C . GLU A 1 117 ? 37.941 -32.209 -21.703 1.00 37.50 117 GLU A C 1
ATOM 945 O O . GLU A 1 117 ? 37.724 -33.418 -21.679 1.00 37.50 117 GLU A O 1
ATOM 950 N N . SER A 1 118 ? 37.959 -31.535 -22.853 1.00 35.81 118 SER A N 1
ATOM 951 C CA . SER A 1 118 ? 37.634 -32.065 -24.178 1.00 35.81 118 SER A CA 1
ATOM 952 C C . SER A 1 118 ? 38.591 -33.135 -24.727 1.00 35.81 118 SER A C 1
ATOM 954 O O . SER A 1 118 ? 39.785 -32.873 -24.870 1.00 35.81 118 SER A O 1
ATOM 956 N N . VAL A 1 119 ? 38.033 -34.230 -25.262 1.00 33.94 119 VAL A N 1
ATOM 957 C CA . VAL A 1 119 ? 38.626 -35.028 -26.359 1.00 33.94 119 VAL A CA 1
ATOM 958 C C . VAL A 1 119 ? 37.526 -35.423 -27.359 1.00 33.94 119 VAL A C 1
ATOM 960 O O . VAL A 1 119 ? 36.373 -35.617 -26.980 1.00 33.94 119 VAL A O 1
ATOM 963 N N . THR A 1 120 ? 37.858 -35.524 -28.653 1.00 30.45 120 THR A N 1
ATOM 964 C CA . THR A 1 120 ? 36.930 -35.960 -29.718 1.00 30.45 120 THR A CA 1
ATOM 965 C C . THR A 1 120 ? 37.129 -37.438 -30.086 1.00 30.45 120 THR A C 1
ATOM 967 O O . THR A 1 120 ? 38.258 -37.901 -30.190 1.00 30.45 120 THR A O 1
ATOM 970 N N . LYS A 1 121 ? 36.002 -38.133 -30.302 1.00 35.78 121 LYS A N 1
ATOM 971 C CA . LYS A 1 121 ? 35.788 -39.517 -30.789 1.00 35.78 121 LYS A CA 1
ATOM 972 C C . LYS A 1 121 ? 36.939 -40.221 -31.542 1.00 35.78 121 LYS A C 1
ATOM 974 O O . LYS A 1 121 ? 37.407 -39.689 -32.545 1.00 35.78 121 LYS A O 1
ATOM 979 N N . GLN A 1 122 ? 37.137 -41.516 -31.251 1.00 30.05 122 GLN A N 1
ATOM 980 C CA . GLN A 1 122 ? 36.745 -42.607 -32.176 1.00 30.05 122 GLN A CA 1
ATOM 981 C C . GLN A 1 122 ? 36.615 -43.979 -31.465 1.00 30.05 122 GLN A C 1
ATOM 983 O O . GLN A 1 122 ? 36.727 -44.037 -30.244 1.00 30.05 122 GLN A O 1
ATOM 988 N N . GLU A 1 123 ? 36.225 -45.028 -32.201 1.00 31.78 123 GLU A N 1
ATOM 989 C CA . GLU A 1 123 ? 35.434 -46.179 -31.710 1.00 31.78 123 GLU A CA 1
ATOM 990 C C . GLU A 1 123 ? 36.214 -47.501 -31.521 1.00 31.78 123 GLU A C 1
ATOM 992 O O . GLU A 1 123 ? 37.278 -47.700 -32.106 1.00 31.78 123 GLU A O 1
ATOM 997 N N . THR A 1 124 ? 35.642 -48.446 -30.759 1.00 27.47 124 THR A N 1
ATOM 998 C CA . THR A 1 124 ? 35.671 -49.910 -31.024 1.00 27.47 124 THR A CA 1
ATOM 999 C C . THR A 1 124 ? 34.651 -50.643 -30.131 1.00 27.47 124 THR A C 1
ATOM 1001 O O . THR A 1 124 ? 34.455 -50.258 -28.980 1.00 27.47 124 THR A O 1
ATOM 1004 N N . ASP A 1 125 ? 34.001 -51.686 -30.658 1.00 32.66 125 ASP A N 1
ATOM 1005 C CA . ASP A 1 125 ? 32.975 -52.492 -29.967 1.00 32.66 125 ASP A CA 1
ATOM 1006 C C . ASP A 1 125 ? 33.547 -53.689 -29.175 1.00 32.66 125 ASP A C 1
ATOM 1008 O O . ASP A 1 125 ? 34.673 -54.119 -29.432 1.00 32.66 125 ASP A O 1
ATOM 1012 N N . VAL A 1 126 ? 32.735 -54.264 -28.266 1.00 33.91 126 VAL A N 1
ATOM 1013 C CA . VAL A 1 126 ? 32.383 -55.711 -28.138 1.00 33.91 126 VAL A CA 1
ATOM 1014 C C . VAL A 1 126 ? 31.549 -55.947 -26.855 1.00 33.91 126 VAL A C 1
ATOM 1016 O O . VAL A 1 126 ? 31.758 -55.302 -25.830 1.00 33.91 126 VAL A O 1
ATOM 1019 N N . ASP A 1 127 ? 30.581 -56.869 -26.911 1.00 31.41 127 ASP A N 1
ATOM 1020 C CA . ASP A 1 127 ? 29.538 -57.099 -25.896 1.00 31.41 127 ASP A CA 1
ATOM 1021 C C . ASP A 1 127 ? 29.980 -57.848 -24.617 1.00 31.41 127 ASP A C 1
ATOM 1023 O O . ASP A 1 127 ? 30.702 -58.845 -24.699 1.00 31.41 127 ASP A O 1
ATOM 1027 N N . ASN A 1 128 ? 29.399 -57.497 -23.454 1.00 34.44 128 ASN A N 1
ATOM 1028 C CA . ASN A 1 128 ? 28.430 -58.353 -22.724 1.00 34.44 128 ASN A CA 1
ATOM 1029 C C . ASN A 1 128 ? 27.915 -57.749 -21.392 1.00 34.44 128 ASN A C 1
ATOM 1031 O O . ASN A 1 128 ? 28.523 -56.863 -20.800 1.00 34.44 128 ASN A O 1
ATOM 1035 N N . ALA A 1 129 ? 26.801 -58.301 -20.898 1.00 32.31 129 ALA A N 1
ATOM 1036 C CA . ALA A 1 129 ? 26.224 -58.113 -19.553 1.00 32.31 129 ALA A CA 1
ATOM 1037 C C . ALA A 1 129 ? 26.061 -59.512 -18.876 1.00 32.31 129 ALA A C 1
ATOM 1039 O O . ALA A 1 129 ? 26.420 -60.493 -19.533 1.00 32.31 129 ALA A O 1
ATOM 1040 N N . PRO A 1 130 ? 25.495 -59.702 -17.651 1.00 45.00 130 PRO A N 1
ATOM 1041 C CA . PRO A 1 130 ? 24.915 -58.740 -16.693 1.00 45.00 130 PRO A CA 1
ATOM 1042 C C . PRO A 1 130 ? 25.269 -59.002 -15.188 1.00 45.00 130 PRO A C 1
ATOM 1044 O O . PRO A 1 130 ? 26.129 -59.821 -14.875 1.00 45.00 130 PRO A O 1
ATOM 1047 N N . SER A 1 131 ? 24.479 -58.394 -14.274 1.00 30.66 131 SER A N 1
ATOM 1048 C CA . SER A 1 131 ? 24.139 -58.799 -12.873 1.00 30.66 131 SER A CA 1
ATOM 1049 C C . SER A 1 131 ? 24.844 -58.113 -11.673 1.00 30.66 131 SER A C 1
ATOM 1051 O O . SER A 1 131 ? 26.053 -57.910 -11.700 1.00 30.66 131 SER A O 1
ATOM 1053 N N . ASN A 1 132 ? 24.093 -57.830 -10.578 1.00 31.36 132 ASN A N 1
ATOM 1054 C CA . ASN A 1 132 ? 24.642 -57.777 -9.200 1.00 31.36 132 ASN A CA 1
ATOM 1055 C C . ASN A 1 132 ? 24.660 -56.429 -8.411 1.00 31.36 132 ASN A C 1
ATOM 1057 O O . ASN A 1 132 ? 25.719 -55.815 -8.389 1.00 31.36 132 ASN A O 1
ATOM 1061 N N . GLY A 1 133 ? 23.656 -55.897 -7.687 1.00 28.31 133 GLY A N 1
ATOM 1062 C CA . GLY A 1 133 ? 22.180 -56.099 -7.680 1.00 28.31 133 GLY A CA 1
ATOM 1063 C C . GLY A 1 133 ? 21.466 -56.758 -6.385 1.00 28.31 133 GLY A C 1
ATOM 1064 O O . GLY A 1 133 ? 21.225 -57.683 -7.152 1.00 28.31 133 GLY A O 1
ATOM 1065 N N . ASN A 1 134 ? 21.842 -55.636 -5.733 1.00 36.19 134 ASN A N 1
ATOM 1066 C CA . ASN A 1 134 ? 21.539 -55.441 -4.290 1.00 36.19 134 ASN A CA 1
ATOM 1067 C C . ASN A 1 134 ? 21.845 -54.003 -3.775 1.00 36.19 134 ASN A C 1
ATOM 1069 O O . ASN A 1 134 ? 22.664 -53.335 -4.397 1.00 36.19 134 ASN A O 1
ATOM 1073 N N . ASP A 1 135 ? 21.374 -53.499 -2.614 1.00 30.80 135 ASP A N 1
ATOM 1074 C CA . ASP A 1 135 ? 20.053 -53.557 -1.925 1.00 30.80 135 ASP A CA 1
ATOM 1075 C C . ASP A 1 135 ? 20.027 -52.532 -0.736 1.00 30.80 135 ASP A C 1
ATOM 1077 O O . ASP A 1 135 ? 21.080 -52.060 -0.314 1.00 30.80 135 ASP A O 1
ATOM 1081 N N . SER A 1 136 ? 18.848 -52.269 -0.150 1.00 37.66 136 SER A N 1
ATOM 1082 C CA . SER A 1 136 ? 18.586 -51.791 1.231 1.00 37.66 136 SER A CA 1
ATOM 1083 C C . SER A 1 136 ? 18.949 -50.352 1.672 1.00 37.66 136 SER A C 1
ATOM 1085 O O . SER A 1 136 ? 20.081 -50.020 2.008 1.00 37.66 136 SER A O 1
ATOM 1087 N N . ASN A 1 137 ? 17.894 -49.547 1.862 1.00 38.50 137 ASN A N 1
ATOM 1088 C CA . ASN A 1 137 ? 17.804 -48.445 2.842 1.00 38.50 137 ASN A CA 1
ATOM 1089 C C . ASN A 1 137 ? 17.729 -49.021 4.284 1.00 38.50 137 ASN A C 1
ATOM 1091 O O . ASN A 1 137 ? 17.290 -50.165 4.434 1.00 38.50 137 ASN A O 1
ATOM 1095 N N . PRO A 1 138 ? 18.052 -48.261 5.354 1.00 45.53 138 PRO A N 1
ATOM 1096 C CA . PRO A 1 138 ? 16.946 -47.931 6.267 1.00 45.53 138 PRO A CA 1
ATOM 1097 C C . PRO A 1 138 ? 16.971 -46.542 6.940 1.00 45.53 138 PRO A C 1
ATOM 1099 O O . PRO A 1 138 ? 17.991 -46.004 7.362 1.00 45.53 138 PRO A O 1
ATOM 1102 N N . THR A 1 139 ? 15.752 -46.046 7.135 1.00 33.41 139 THR A N 1
ATOM 1103 C CA . THR A 1 139 ? 15.319 -44.839 7.853 1.00 33.41 139 THR A CA 1
ATOM 1104 C C . THR A 1 139 ? 15.485 -44.888 9.383 1.00 33.41 139 THR A C 1
ATOM 1106 O O . THR A 1 139 ? 15.061 -45.858 10.004 1.00 33.41 139 THR A O 1
ATOM 1109 N N . THR A 1 140 ? 15.880 -43.757 9.989 1.00 31.92 140 THR A N 1
ATOM 1110 C CA . THR A 1 140 ? 15.406 -43.243 11.305 1.00 31.92 140 THR A CA 1
ATOM 1111 C C . THR A 1 140 ? 15.404 -41.702 11.229 1.00 31.92 140 THR A C 1
ATOM 1113 O O . THR A 1 140 ? 16.394 -41.162 10.748 1.00 31.92 140 THR A O 1
ATOM 1116 N N . ALA A 1 141 ? 14.357 -40.911 11.506 1.00 31.11 141 ALA A N 1
ATOM 1117 C CA . ALA A 1 141 ? 13.306 -40.903 12.546 1.00 31.11 141 ALA A CA 1
ATOM 1118 C C . ALA A 1 141 ? 13.693 -40.125 13.831 1.00 31.11 141 ALA A C 1
ATOM 1120 O O . ALA A 1 141 ? 14.854 -40.139 14.222 1.00 31.11 141 ALA A O 1
ATOM 1121 N N . ASP A 1 142 ? 12.681 -39.497 14.457 1.00 27.84 142 ASP A N 1
ATOM 1122 C CA . ASP A 1 142 ? 12.675 -38.720 15.721 1.00 27.84 142 ASP A CA 1
ATOM 1123 C C . ASP A 1 142 ? 13.408 -37.349 15.797 1.00 27.84 142 ASP A C 1
ATOM 1125 O O . ASP A 1 142 ? 14.408 -37.127 15.124 1.00 27.84 142 ASP A O 1
ATOM 1129 N N . SER A 1 143 ? 12.995 -36.379 16.645 1.00 36.91 143 SER A N 1
ATOM 1130 C CA . SER A 1 143 ? 11.626 -36.020 17.109 1.00 36.91 143 SER A CA 1
ATOM 1131 C C . SER A 1 143 ? 11.553 -34.678 17.881 1.00 36.91 143 SER A C 1
ATOM 1133 O O . SER A 1 143 ? 12.401 -34.387 18.714 1.00 36.91 143 SER A O 1
ATOM 1135 N N . SER A 1 144 ? 10.452 -33.941 17.672 1.00 31.86 144 SER A N 1
ATOM 1136 C CA . SER A 1 144 ? 9.687 -33.080 18.616 1.00 31.86 144 SER A CA 1
ATOM 1137 C C . SER A 1 144 ? 10.323 -32.013 19.550 1.00 31.86 144 SER A C 1
ATOM 1139 O O . SER A 1 144 ? 11.162 -32.316 20.395 1.00 31.86 144 SER A O 1
ATOM 1141 N N . SER A 1 145 ? 9.623 -30.862 19.626 1.00 31.70 145 SER A N 1
ATOM 1142 C CA . SER A 1 145 ? 9.488 -29.936 20.788 1.00 31.70 145 SER A CA 1
ATOM 1143 C C . SER A 1 145 ? 10.688 -29.010 21.118 1.00 31.70 145 SER A C 1
ATOM 1145 O O . SER A 1 145 ? 11.827 -29.347 20.827 1.00 31.70 145 SER A O 1
ATOM 1147 N N . LYS A 1 146 ? 10.518 -27.809 21.705 1.00 33.84 146 LYS A N 1
ATOM 1148 C CA . LYS A 1 146 ? 9.465 -27.307 22.626 1.00 33.84 146 LYS A CA 1
ATOM 1149 C C . LYS A 1 146 ? 9.097 -25.831 22.406 1.00 33.84 146 LYS A C 1
ATOM 1151 O O . LYS A 1 146 ? 9.867 -25.074 21.829 1.00 33.84 146 LYS A O 1
ATOM 1156 N N . GLU A 1 147 ? 7.952 -25.440 22.961 1.00 33.94 147 GLU A N 1
ATOM 1157 C CA . GLU A 1 147 ? 7.541 -24.047 23.171 1.00 33.94 147 GLU A CA 1
ATOM 1158 C C . GLU A 1 147 ? 8.259 -23.408 24.375 1.00 33.94 147 GLU A C 1
ATOM 1160 O O . GLU A 1 147 ? 8.611 -24.096 25.337 1.00 33.94 147 GLU A O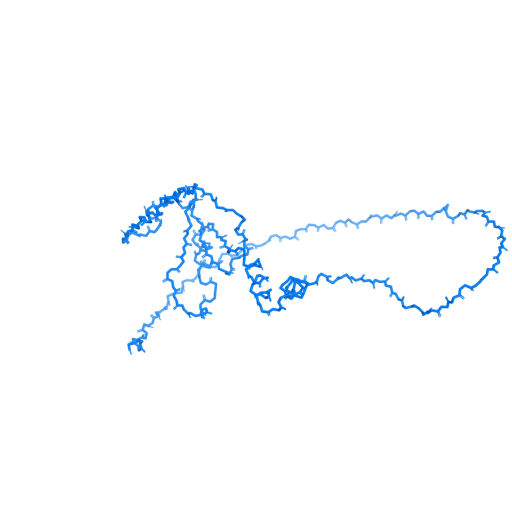 1
ATOM 1165 N N . ALA A 1 148 ? 8.368 -22.079 24.359 1.00 33.44 148 ALA A N 1
ATOM 1166 C CA . ALA A 1 148 ? 8.415 -21.231 25.548 1.00 33.44 148 ALA A CA 1
ATOM 1167 C C . ALA A 1 148 ? 7.852 -19.851 25.169 1.00 33.44 148 ALA A C 1
ATOM 1169 O O . ALA A 1 148 ? 8.342 -19.230 24.228 1.00 33.44 148 ALA A O 1
ATOM 1170 N N . GLY A 1 149 ? 6.811 -19.392 25.865 1.00 30.80 149 GLY A N 1
ATOM 1171 C CA . GLY A 1 149 ? 6.308 -18.021 25.750 1.00 30.80 149 GLY A CA 1
ATOM 1172 C C . GLY A 1 149 ? 6.828 -17.169 26.903 1.00 30.80 149 GLY A C 1
ATOM 1173 O O . GLY A 1 149 ? 7.011 -17.693 28.001 1.00 30.80 149 GLY A O 1
ATOM 1174 N N . ASP A 1 150 ? 7.034 -15.872 26.670 1.00 36.16 150 ASP A N 1
ATOM 1175 C CA . ASP A 1 150 ? 7.453 -14.938 27.718 1.00 36.16 150 ASP A CA 1
ATOM 1176 C C . ASP A 1 150 ? 6.792 -13.564 27.511 1.00 36.16 150 ASP A C 1
ATOM 1178 O O . ASP A 1 150 ? 7.014 -12.887 26.506 1.00 36.16 150 ASP A O 1
ATOM 1182 N N . THR A 1 151 ? 5.923 -13.159 28.439 1.00 35.94 151 THR A N 1
ATOM 1183 C CA . THR A 1 151 ? 5.246 -11.851 28.414 1.00 35.94 151 THR A CA 1
ATOM 1184 C C . THR A 1 151 ? 6.082 -10.803 29.136 1.00 35.94 151 THR A C 1
ATOM 1186 O O . THR A 1 151 ? 6.147 -10.815 30.365 1.00 35.94 151 THR A O 1
ATOM 1189 N N . CYS A 1 152 ? 6.637 -9.838 28.400 1.00 31.91 152 CYS A N 1
ATOM 1190 C CA . CYS A 1 152 ? 7.313 -8.680 28.987 1.00 31.91 152 CYS A CA 1
ATOM 1191 C C . CYS A 1 152 ? 6.496 -7.393 28.803 1.00 31.91 152 CYS A C 1
ATOM 1193 O O . CYS A 1 152 ? 6.707 -6.623 27.867 1.00 31.91 152 CYS A O 1
ATOM 1195 N N . SER A 1 153 ? 5.575 -7.132 29.731 1.00 40.19 153 SER A N 1
ATOM 1196 C CA . SER A 1 153 ? 4.975 -5.804 29.874 1.00 40.19 153 SER A CA 1
ATOM 1197 C C . SER A 1 153 ? 5.963 -4.873 30.574 1.00 40.19 153 SER A C 1
ATOM 1199 O O . SER A 1 153 ? 6.129 -4.978 31.789 1.00 40.19 153 SER A O 1
ATOM 1201 N N . ASN A 1 154 ? 6.583 -3.932 29.856 1.00 38.38 154 ASN A N 1
ATOM 1202 C CA . ASN A 1 154 ? 7.219 -2.777 30.492 1.00 38.38 154 ASN A CA 1
ATOM 1203 C C . ASN A 1 154 ? 7.103 -1.492 29.664 1.00 38.38 154 ASN A C 1
ATOM 1205 O O . ASN A 1 154 ? 7.630 -1.362 28.564 1.00 38.38 154 ASN A O 1
ATOM 1209 N N . LYS A 1 155 ? 6.405 -0.541 30.284 1.00 41.12 155 LYS A N 1
ATOM 1210 C CA . LYS A 1 155 ? 6.151 0.846 29.896 1.00 41.12 155 LYS A CA 1
ATOM 1211 C C . LYS A 1 155 ? 7.380 1.552 29.301 1.00 41.12 155 LYS A C 1
ATOM 1213 O O . LYS A 1 155 ? 8.412 1.633 29.965 1.00 41.12 155 LYS A O 1
ATOM 1218 N N . LEU A 1 156 ? 7.223 2.167 28.127 1.00 37.28 156 LEU A N 1
ATOM 1219 C CA . LEU A 1 156 ? 8.210 3.089 27.559 1.00 37.28 156 LEU A CA 1
ATOM 1220 C C . LEU A 1 156 ? 7.577 4.455 27.249 1.00 37.28 156 LEU A C 1
ATOM 1222 O O . LEU A 1 156 ? 7.327 4.811 26.105 1.00 37.28 156 LEU A O 1
ATOM 1226 N N . GLU A 1 157 ? 7.320 5.233 28.301 1.00 43.53 157 GLU A N 1
ATOM 1227 C CA . GLU A 1 157 ? 7.141 6.681 28.152 1.00 43.53 157 GLU A CA 1
ATOM 1228 C C . GLU A 1 157 ? 8.501 7.309 27.838 1.00 43.53 157 GLU A C 1
ATOM 1230 O O . GLU A 1 157 ? 9.436 7.189 28.638 1.00 43.53 157 GLU A O 1
ATOM 1235 N N . LYS A 1 158 ? 8.609 8.001 26.701 1.00 39.22 158 LYS A N 1
ATOM 1236 C CA . LYS A 1 158 ? 9.586 9.075 26.521 1.00 39.22 158 LYS A CA 1
ATOM 1237 C C . LYS A 1 158 ? 9.175 10.021 25.406 1.00 39.22 158 LYS A C 1
ATOM 1239 O O . LYS A 1 158 ? 8.717 9.597 24.350 1.00 39.22 158 LYS A O 1
ATOM 1244 N N . ASP A 1 159 ? 9.338 11.301 25.688 1.00 42.69 159 ASP A N 1
ATOM 1245 C CA . ASP A 1 159 ? 8.816 12.398 24.891 1.00 42.69 159 ASP A CA 1
ATOM 1246 C C . ASP A 1 159 ? 9.638 12.582 23.610 1.00 42.69 159 ASP A C 1
ATOM 1248 O O . ASP A 1 159 ? 10.868 12.648 23.659 1.00 42.69 159 ASP A O 1
ATOM 1252 N N . HIS A 1 160 ? 8.964 12.688 22.462 1.00 44.34 160 HIS A N 1
ATOM 1253 C CA . HIS A 1 160 ? 9.606 13.079 21.210 1.00 44.34 160 HIS A CA 1
ATOM 1254 C C . HIS A 1 160 ? 9.352 14.567 20.961 1.00 44.34 160 HIS A C 1
ATOM 1256 O O . HIS A 1 160 ? 8.321 14.962 20.417 1.00 44.34 160 HIS A O 1
ATOM 1262 N N . GLU A 1 161 ? 10.295 15.397 21.399 1.00 40.81 161 GLU A N 1
ATOM 1263 C CA . GLU A 1 161 ? 10.267 16.843 21.181 1.00 40.81 161 GLU A CA 1
ATOM 1264 C C . GLU A 1 161 ? 10.249 17.142 19.668 1.00 40.81 161 GLU A C 1
ATOM 1266 O O . GLU A 1 161 ? 11.045 16.593 18.902 1.00 40.81 161 GLU A O 1
ATOM 1271 N N . ILE A 1 162 ? 9.287 17.953 19.214 1.00 46.78 162 ILE A N 1
ATOM 1272 C CA . ILE A 1 162 ? 9.139 18.298 17.794 1.00 46.78 162 ILE A CA 1
ATOM 1273 C C . ILE A 1 162 ? 10.085 19.456 17.488 1.00 46.78 162 ILE A C 1
ATOM 1275 O O . ILE A 1 162 ? 9.778 20.605 17.815 1.00 46.78 162 ILE A O 1
ATOM 1279 N N . ASP A 1 163 ? 11.207 19.159 16.833 1.00 46.03 163 ASP A N 1
ATOM 1280 C CA . ASP A 1 163 ? 12.113 20.184 16.318 1.00 46.03 163 ASP A CA 1
ATOM 1281 C C . ASP A 1 163 ? 11.366 21.086 15.316 1.00 46.03 163 ASP A C 1
ATOM 1283 O O . ASP A 1 163 ? 10.853 20.635 14.291 1.00 46.03 163 ASP A O 1
ATOM 1287 N N . GLN A 1 164 ? 11.254 22.373 15.648 1.00 43.03 164 GLN A N 1
ATOM 1288 C CA . GLN A 1 164 ? 10.475 23.360 14.894 1.00 43.03 164 GLN A CA 1
ATOM 1289 C C . GLN A 1 164 ? 11.213 23.907 13.659 1.00 43.03 164 GLN A C 1
ATOM 1291 O O . GLN A 1 164 ? 10.689 24.776 12.961 1.00 43.03 164 GLN A O 1
ATOM 1296 N N . ASN A 1 165 ? 12.430 23.439 13.371 1.00 44.12 165 ASN A N 1
ATOM 1297 C CA . ASN A 1 165 ? 13.335 24.087 12.422 1.00 44.12 165 ASN A CA 1
ATOM 1298 C C . ASN A 1 165 ? 13.138 23.669 10.937 1.00 44.12 165 ASN A C 1
ATOM 1300 O O . ASN A 1 165 ? 14.115 23.544 10.197 1.00 44.12 165 ASN A O 1
ATOM 1304 N N . TRP A 1 166 ? 11.888 23.462 10.493 1.00 42.38 166 TRP A N 1
ATOM 1305 C CA . TRP A 1 166 ? 11.525 23.035 9.119 1.00 42.38 166 TRP A CA 1
ATOM 1306 C C . TRP A 1 166 ? 10.895 24.141 8.230 1.00 42.38 166 TRP A C 1
ATOM 1308 O O . TRP A 1 166 ? 10.536 23.879 7.082 1.00 42.38 166 TRP A O 1
ATOM 1318 N N . LEU A 1 167 ? 10.786 25.375 8.745 1.00 40.69 167 LEU A N 1
ATOM 1319 C CA . LEU A 1 167 ? 10.328 26.576 8.015 1.00 40.69 167 LEU A CA 1
ATOM 1320 C C . LEU A 1 167 ? 11.419 27.220 7.138 1.00 40.69 167 LEU A C 1
ATOM 1322 O O . LEU A 1 167 ? 12.570 27.324 7.619 1.00 40.69 167 LEU A O 1
#

Sequence (167 aa):
MPAFSKKKGMSMVVNFTENDYHEEFDKDKIVYLSGDSPNVLEDLSDDHVYIIGGLVDHNQYKGMCHQLAVEQGMSHAQLPIDIFEILLKYSETKDWKESFFSVIPQRKVVNNTDKEESVTKQETDVDNAPSNGNDSNPTTADSSSKEAGDTCSNKLEKDHEIDQNWL

pLDDT: mean 70.33, std 25.87, range [27.47, 97.75]

Organism: Mytilus edulis (NCBI:txid6550)